Protein AF-A0A1X2HIM8-F1 (afdb_monomer)

Sequence (113 aa):
MASPITVYRQLLREVRRQNNGQFVPQLKSLYRDNRTITDAARLQQLNRNAENVLTYLRSARQHKELRDAYSAIVLEQKKKIELSANRVGLQLPKEYDPNSNATDRVMDAFHKS

Mean predicted aligned error: 12.0 Å

pLDDT: mean 84.77, std 13.35, range [41.34, 97.38]

Nearest PDB structures (foldseek):
  8pk8-assembly1_B  TM=8.479E-01  e=1.581E-01  Homo sapiens
  6uxe-assembly1_B  TM=8.181E-01  e=1.686E-01  Homo sapiens

Foldseek 3Di:
DDDLVVLLVLVCVLCVVVVVNVCNVVSVVVCVVCVPDPDPVVVVVVSVVSVVVSVVSVVVVVVVVVCVVCVVVVVVVVVVVQVVCVVVVHHDDDDDDPPPDPVVVVVVVPPDD

Organism: Syncephalastrum racemosum (NCBI:txid13706)

Solvent-accessible surface area (backbone atoms only — not comparable to full-atom values): 6797 Å² total; per-residue (Å²): 133,80,55,63,69,57,52,51,55,49,39,56,51,51,37,50,74,70,72,42,57,86,50,52,65,56,55,51,48,55,56,57,76,54,64,81,68,76,56,65,69,62,52,52,50,54,44,51,51,52,51,50,51,41,50,50,53,52,51,55,52,51,50,48,53,50,48,62,67,47,47,60,56,53,52,51,51,53,51,52,52,51,55,55,31,51,75,72,78,40,76,80,79,81,78,89,57,92,83,60,60,77,70,59,67,58,57,70,71,73,70,80,125

InterPro domains:
  IPR039196 ATP synthase assembly factor Fmc1, mitochondrial [PTHR28015] (6-98)

Structure (mmCIF, N/CA/C/O backbone):
data_AF-A0A1X2HIM8-F1
#
_entry.id   AF-A0A1X2HIM8-F1
#
loop_
_atom_site.group_PDB
_atom_site.id
_atom_site.type_symbol
_atom_site.label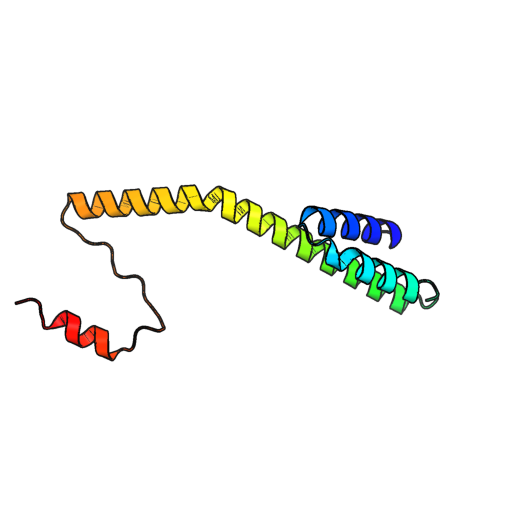_atom_id
_atom_site.label_alt_id
_atom_site.label_comp_id
_atom_site.label_asym_id
_atom_site.label_entity_id
_atom_site.label_seq_id
_atom_site.pdbx_PDB_ins_code
_atom_site.Cartn_x
_atom_site.Cartn_y
_atom_site.Cartn_z
_atom_site.occupancy
_atom_site.B_iso_or_equiv
_atom_site.auth_seq_id
_atom_site.auth_comp_id
_atom_site.auth_asym_id
_atom_site.auth_atom_id
_atom_site.pdbx_PDB_model_num
ATOM 1 N N . MET A 1 1 ? -1.664 15.247 10.251 1.00 64.69 1 MET A N 1
ATOM 2 C CA . MET A 1 1 ? -1.850 13.780 10.164 1.00 64.69 1 MET A CA 1
ATOM 3 C C . MET A 1 1 ? -3.166 13.492 9.475 1.00 64.69 1 MET A C 1
ATOM 5 O O . MET A 1 1 ? -4.118 14.233 9.707 1.00 64.69 1 MET A O 1
ATOM 9 N N . ALA A 1 2 ? -3.221 12.489 8.598 1.00 76.50 2 ALA A N 1
ATOM 10 C CA . ALA A 1 2 ? -4.457 12.175 7.891 1.00 76.50 2 ALA A CA 1
ATOM 11 C C . ALA A 1 2 ? -5.461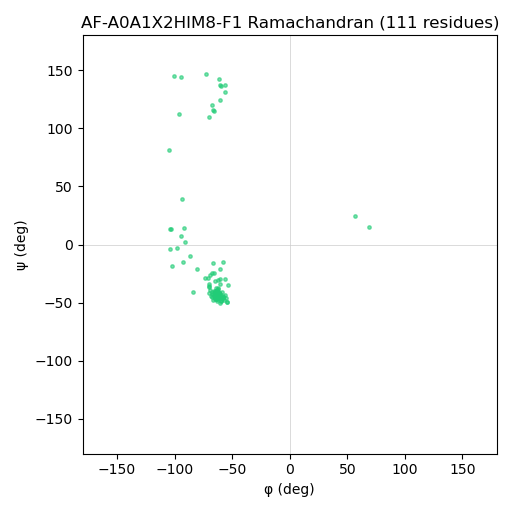 11.507 8.842 1.00 76.50 2 ALA A C 1
ATOM 13 O O . ALA A 1 2 ? -5.082 10.773 9.752 1.00 76.50 2 ALA A O 1
ATOM 14 N N . SER A 1 3 ? -6.757 11.756 8.632 1.00 90.75 3 SER A N 1
ATOM 15 C CA . SER A 1 3 ? -7.813 11.091 9.406 1.00 90.75 3 SER A CA 1
ATOM 16 C C . SER A 1 3 ? -7.730 9.562 9.231 1.00 90.75 3 SER A C 1
ATOM 18 O O . SER A 1 3 ? -7.625 9.114 8.081 1.00 90.75 3 SER A O 1
ATOM 20 N N . PRO A 1 4 ? -7.874 8.751 10.301 1.00 90.50 4 PRO A N 1
ATOM 21 C CA . PRO A 1 4 ? -7.826 7.288 10.214 1.00 90.50 4 PRO A CA 1
ATOM 22 C C . PRO A 1 4 ? -8.800 6.692 9.192 1.00 90.50 4 PRO A C 1
ATOM 24 O O . PRO A 1 4 ? -8.476 5.729 8.499 1.00 90.50 4 PRO A O 1
ATOM 27 N N . ILE A 1 5 ? -9.978 7.305 9.030 1.00 92.44 5 ILE A N 1
ATOM 28 C CA . ILE A 1 5 ? -10.988 6.877 8.050 1.00 92.44 5 ILE A CA 1
ATOM 29 C C . ILE A 1 5 ? -10.510 7.166 6.620 1.00 92.44 5 ILE A C 1
ATOM 31 O O . ILE A 1 5 ? -10.758 6.394 5.691 1.00 92.44 5 ILE A O 1
ATOM 35 N N . THR A 1 6 ? -9.816 8.284 6.417 1.00 95.38 6 THR A N 1
ATOM 36 C CA . THR A 1 6 ? -9.236 8.628 5.117 1.00 95.38 6 THR A CA 1
ATOM 37 C C . THR A 1 6 ? -8.117 7.658 4.752 1.00 95.38 6 THR A C 1
ATOM 39 O O . THR A 1 6 ? -8.141 7.133 3.638 1.00 95.38 6 THR A O 1
ATOM 42 N N . VAL A 1 7 ? -7.212 7.344 5.684 1.00 95.56 7 VAL A N 1
ATOM 43 C CA . VAL A 1 7 ? -6.134 6.358 5.473 1.00 95.56 7 VAL A CA 1
ATOM 44 C C . VAL A 1 7 ? -6.713 4.973 5.179 1.00 95.56 7 VAL A C 1
ATOM 46 O O . VAL A 1 7 ? -6.341 4.353 4.186 1.00 95.56 7 VAL A O 1
ATOM 49 N N . TYR A 1 8 ? -7.715 4.534 5.945 1.00 95.88 8 TYR A N 1
ATOM 50 C CA . TYR A 1 8 ? -8.437 3.281 5.708 1.00 95.88 8 TYR A CA 1
ATOM 51 C C . TYR A 1 8 ? -9.021 3.183 4.292 1.00 95.88 8 TYR A C 1
ATOM 53 O O . TYR A 1 8 ? -8.814 2.197 3.581 1.00 95.88 8 TYR A O 1
ATOM 61 N N . ARG A 1 9 ? -9.735 4.226 3.845 1.00 96.38 9 ARG A N 1
ATOM 62 C CA . ARG A 1 9 ? -10.312 4.269 2.491 1.00 96.38 9 ARG A CA 1
ATOM 63 C C . ARG A 1 9 ? -9.233 4.230 1.416 1.00 96.38 9 ARG A C 1
ATOM 65 O O . ARG A 1 9 ? -9.434 3.599 0.380 1.00 96.38 9 ARG A O 1
ATOM 72 N N . GLN A 1 10 ? -8.106 4.900 1.645 1.00 96.69 10 GLN A N 1
ATOM 73 C CA . GLN A 1 10 ? -6.979 4.886 0.718 1.00 96.69 10 GLN A CA 1
ATOM 74 C C . GLN A 1 10 ? -6.319 3.504 0.651 1.00 96.69 10 GLN A C 1
ATOM 76 O O . GLN A 1 10 ? -6.082 3.024 -0.454 1.00 96.69 10 GLN A O 1
ATOM 81 N N . LEU A 1 11 ? -6.119 2.832 1.788 1.00 96.31 11 LEU A N 1
ATOM 82 C CA . LEU A 1 11 ? -5.612 1.458 1.840 1.00 96.31 11 LEU A CA 1
ATOM 83 C C . LEU A 1 11 ? -6.527 0.490 1.088 1.00 96.31 11 LEU A C 1
ATOM 85 O O . LEU A 1 11 ? -6.057 -0.244 0.227 1.00 96.31 11 LEU A O 1
ATOM 89 N N . LEU A 1 12 ? -7.841 0.533 1.331 1.00 96.38 12 LEU A N 1
ATOM 90 C CA . LEU A 1 12 ? -8.792 -0.323 0.613 1.00 96.38 12 LEU A CA 1
ATOM 91 C C . LEU A 1 12 ? -8.749 -0.119 -0.904 1.00 96.38 12 LEU A C 1
ATOM 93 O O . LEU A 1 12 ? -8.847 -1.085 -1.661 1.00 96.38 12 LEU A O 1
ATOM 97 N N . ARG A 1 13 ? -8.632 1.135 -1.353 1.00 96.25 13 ARG A N 1
ATOM 98 C CA . ARG A 1 13 ? -8.515 1.459 -2.780 1.00 96.25 13 ARG A CA 1
ATOM 99 C C . ARG A 1 13 ? -7.215 0.914 -3.361 1.00 96.25 13 ARG A C 1
ATOM 101 O O . ARG A 1 13 ? -7.247 0.329 -4.437 1.00 96.25 13 ARG A O 1
ATOM 108 N N . GLU A 1 14 ? -6.103 1.079 -2.653 1.00 96.25 14 GLU A N 1
ATOM 109 C CA . GLU A 1 14 ? -4.789 0.656 -3.135 1.00 96.25 14 GLU A CA 1
ATOM 110 C C . GLU A 1 14 ? -4.652 -0.874 -3.163 1.00 96.25 14 GLU A C 1
ATOM 112 O O . GLU A 1 14 ? -4.212 -1.428 -4.165 1.00 96.25 14 GLU A O 1
ATOM 117 N N . VAL A 1 15 ? -5.141 -1.5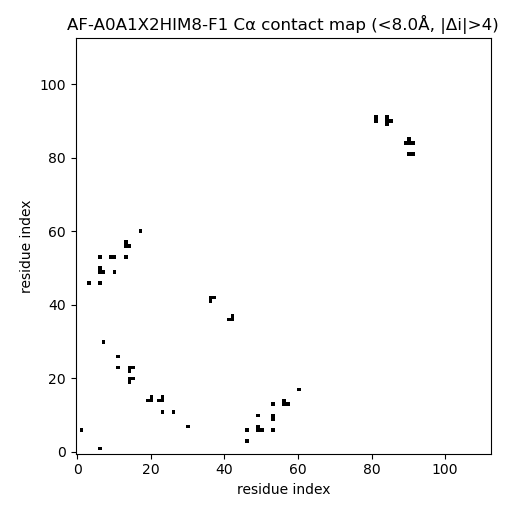72 -2.134 1.00 95.44 15 VAL A N 1
ATOM 118 C CA . VAL A 1 15 ? -5.197 -3.044 -2.093 1.00 95.44 15 VAL A CA 1
ATOM 119 C C . VAL A 1 15 ? -6.001 -3.597 -3.273 1.00 95.44 15 VAL A C 1
ATOM 121 O O . VAL A 1 15 ? -5.556 -4.519 -3.955 1.00 95.44 15 VAL A O 1
ATOM 124 N N . ARG A 1 16 ? -7.166 -3.007 -3.570 1.00 94.00 16 ARG A N 1
ATOM 125 C CA . ARG A 1 16 ? -7.974 -3.403 -4.735 1.00 94.00 16 ARG A CA 1
ATOM 126 C C . ARG A 1 16 ? -7.267 -3.113 -6.056 1.00 94.00 16 ARG A C 1
ATOM 128 O O . ARG A 1 16 ? -7.322 -3.940 -6.955 1.00 94.00 16 ARG A O 1
ATOM 135 N N . ARG A 1 17 ? -6.590 -1.968 -6.165 1.00 94.50 17 ARG A N 1
ATOM 136 C CA . ARG A 1 17 ? -5.845 -1.567 -7.368 1.00 94.50 17 ARG A CA 1
ATOM 137 C C . ARG A 1 17 ? -4.704 -2.531 -7.699 1.00 94.50 17 ARG A C 1
ATOM 139 O O . ARG A 1 17 ? -4.381 -2.703 -8.866 1.00 94.50 17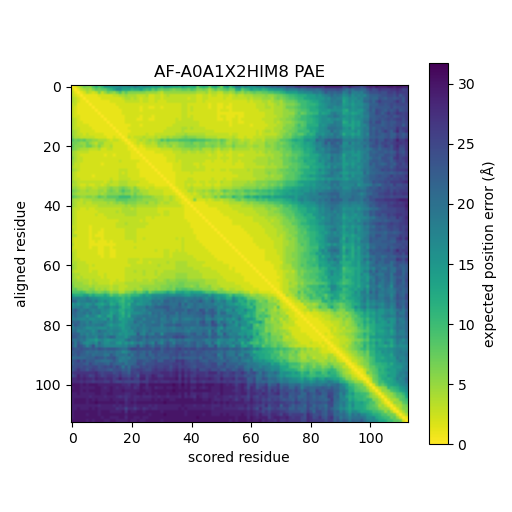 ARG A O 1
ATOM 146 N N . GLN A 1 18 ? -4.117 -3.168 -6.691 1.00 92.00 18 GLN A N 1
ATOM 147 C CA . GLN A 1 18 ? -3.036 -4.141 -6.860 1.00 92.00 18 GLN A CA 1
ATOM 148 C C . GLN A 1 18 ? -3.531 -5.592 -6.985 1.00 92.00 18 GLN A C 1
ATOM 150 O O . GLN A 1 18 ? -2.733 -6.512 -6.850 1.00 92.00 18 GLN A O 1
ATOM 155 N N . ASN A 1 19 ? -4.832 -5.814 -7.225 1.00 89.12 19 ASN A N 1
ATOM 156 C CA . ASN A 1 19 ? -5.469 -7.140 -7.286 1.00 89.12 19 ASN A CA 1
ATOM 157 C C . ASN A 1 19 ? -5.279 -7.993 -6.018 1.00 89.12 19 ASN A C 1
ATOM 159 O O . ASN A 1 19 ? -5.416 -9.211 -6.042 1.00 89.12 19 ASN A O 1
ATOM 163 N N . ASN A 1 20 ? -5.046 -7.345 -4.878 1.00 90.38 20 ASN A N 1
ATOM 164 C CA . ASN A 1 20 ? -4.803 -7.974 -3.582 1.00 90.38 20 ASN A CA 1
ATOM 165 C C . ASN A 1 20 ? -6.106 -8.113 -2.772 1.00 90.38 20 ASN A C 1
ATOM 167 O O . ASN A 1 20 ? -6.151 -7.894 -1.560 1.00 90.38 20 ASN A O 1
ATOM 171 N N . GLY A 1 21 ? -7.207 -8.453 -3.451 1.00 89.62 21 GLY A N 1
ATOM 172 C CA . GLY A 1 21 ? -8.560 -8.468 -2.884 1.00 89.62 21 GLY A CA 1
ATOM 173 C C . GLY A 1 21 ? -8.711 -9.352 -1.641 1.00 89.62 21 GLY A C 1
ATOM 174 O O . GLY A 1 21 ? -9.486 -9.003 -0.747 1.00 89.62 21 GLY A O 1
ATOM 175 N N . GLN A 1 22 ? -7.919 -10.425 -1.530 1.00 92.75 22 GLN A N 1
ATOM 176 C CA . GLN A 1 22 ? -7.918 -11.318 -0.368 1.00 92.75 22 GLN A CA 1
ATOM 177 C C . GLN A 1 22 ? -7.543 -10.629 0.953 1.00 92.75 22 GLN A C 1
ATOM 179 O O . GLN A 1 22 ? -7.922 -11.118 2.012 1.00 92.75 22 GLN A O 1
ATOM 184 N N . PHE A 1 23 ? -6.863 -9.476 0.911 1.00 92.31 23 PHE A N 1
ATOM 185 C CA . PHE A 1 23 ? -6.465 -8.739 2.116 1.00 92.31 23 PHE A CA 1
ATOM 186 C C . PHE A 1 23 ? -7.543 -7.778 2.638 1.00 92.31 23 PHE A C 1
ATOM 188 O O . PHE A 1 23 ? -7.443 -7.248 3.746 1.00 92.31 23 PHE A O 1
ATOM 195 N N . VAL A 1 24 ? -8.618 -7.556 1.873 1.00 94.44 24 VAL A N 1
ATOM 196 C CA . VAL A 1 24 ? -9.713 -6.656 2.269 1.00 94.44 24 VAL A CA 1
ATOM 197 C C . VAL A 1 24 ? 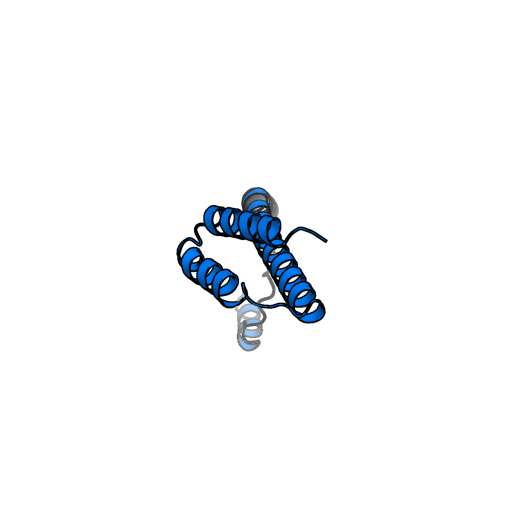-10.412 -7.099 3.567 1.00 94.44 24 VAL A C 1
ATOM 199 O O . VAL A 1 24 ? -10.640 -6.233 4.414 1.00 94.44 24 VAL A O 1
ATOM 202 N N . PRO A 1 25 ? -10.766 -8.385 3.776 1.00 96.12 25 PRO A N 1
ATOM 203 C CA . PRO A 1 25 ? -11.386 -8.835 5.024 1.00 96.12 25 PRO A CA 1
ATOM 204 C C . PRO A 1 25 ? -10.486 -8.617 6.244 1.00 96.12 25 PRO A C 1
ATOM 206 O O . PRO A 1 25 ? -10.967 -8.148 7.272 1.00 96.12 25 PRO A O 1
ATOM 209 N N . GLN A 1 26 ? -9.186 -8.882 6.103 1.00 94.19 26 GLN A N 1
ATOM 210 C CA . GLN A 1 26 ? -8.199 -8.720 7.174 1.00 94.19 26 GLN A CA 1
ATOM 211 C C . GLN A 1 26 ? -8.006 -7.243 7.530 1.00 94.19 26 GLN A C 1
ATOM 213 O O . GLN A 1 26 ? -7.966 -6.880 8.701 1.00 94.19 26 GLN A O 1
ATOM 218 N N . LEU A 1 27 ? -7.971 -6.354 6.533 1.00 94.56 27 LEU A N 1
ATOM 219 C CA . LEU A 1 27 ? -7.906 -4.918 6.796 1.00 94.56 27 LEU A CA 1
ATOM 220 C C . LEU A 1 27 ? -9.174 -4.421 7.511 1.00 94.56 27 LEU A C 1
ATOM 222 O O . LEU A 1 27 ? -9.097 -3.607 8.429 1.00 94.56 27 LEU A O 1
ATOM 226 N N . LYS A 1 28 ? -10.348 -4.928 7.115 1.00 95.69 28 LYS A N 1
ATOM 227 C CA . LYS A 1 28 ? -11.621 -4.604 7.774 1.00 95.69 28 LYS A CA 1
ATOM 228 C C . LYS A 1 28 ? -11.657 -5.077 9.225 1.00 95.69 28 LYS A C 1
ATOM 230 O O . LYS A 1 28 ? -12.105 -4.306 10.072 1.00 95.69 28 LYS A O 1
ATOM 235 N N . SER A 1 29 ? -11.216 -6.306 9.512 1.00 95.88 29 SER A N 1
ATOM 236 C CA . SER A 1 29 ? -11.168 -6.809 10.888 1.00 95.88 29 SER A CA 1
ATOM 237 C C . SER A 1 29 ? -10.219 -5.962 11.724 1.00 95.88 29 SER A C 1
ATOM 239 O O . SER A 1 29 ? -10.635 -5.446 12.749 1.00 95.88 29 SER A O 1
ATOM 241 N N . LEU A 1 30 ? -9.023 -5.661 11.215 1.00 93.75 30 LEU A N 1
ATOM 242 C CA . LEU A 1 30 ? -8.026 -4.876 11.940 1.00 93.75 30 LEU A CA 1
ATOM 243 C C . LEU A 1 30 ? -8.555 -3.485 12.334 1.00 93.75 30 LEU A C 1
ATOM 245 O O . LEU A 1 30 ? -8.422 -3.078 13.484 1.00 93.75 30 LEU A O 1
ATOM 249 N N . TYR A 1 31 ? -9.241 -2.772 11.437 1.00 94.19 31 TYR A N 1
ATOM 250 C CA . TYR A 1 31 ? -9.869 -1.488 11.786 1.00 94.19 31 TYR A CA 1
ATOM 251 C C . TYR A 1 31 ? -11.074 -1.628 12.726 1.00 94.19 31 TYR A C 1
ATOM 253 O O . TYR A 1 31 ? -11.303 -0.751 13.558 1.00 94.19 31 TYR A O 1
ATOM 261 N N . ARG A 1 32 ? -11.852 -2.709 12.605 1.00 94.75 32 ARG A N 1
ATOM 262 C CA . ARG A 1 32 ? -12.994 -2.972 13.490 1.00 94.75 32 ARG A CA 1
ATOM 263 C C . ARG A 1 32 ? -12.535 -3.287 14.912 1.00 94.75 32 ARG A C 1
ATOM 265 O O . ARG A 1 32 ? -13.091 -2.729 15.853 1.00 94.75 32 ARG A O 1
ATOM 272 N N . ASP A 1 33 ? -11.516 -4.122 15.052 1.00 94.69 33 ASP A N 1
ATOM 273 C CA . ASP A 1 33 ? -11.005 -4.602 16.336 1.00 94.69 33 ASP A CA 1
ATOM 274 C C . ASP A 1 33 ? -10.316 -3.471 17.120 1.00 94.69 33 ASP A C 1
ATOM 276 O O . ASP A 1 33 ? -10.322 -3.457 18.346 1.00 94.69 33 ASP A O 1
ATOM 280 N N . ASN A 1 34 ? -9.799 -2.459 16.416 1.00 92.81 34 ASN A N 1
ATOM 281 C CA . ASN A 1 34 ? -9.187 -1.269 17.011 1.00 92.81 34 ASN A CA 1
ATOM 282 C C . ASN A 1 34 ? -10.167 -0.079 17.167 1.00 92.81 34 ASN A C 1
ATOM 284 O O . ASN A 1 34 ? -9.742 1.013 17.542 1.00 92.81 34 ASN A O 1
ATOM 288 N N . ARG A 1 35 ? -11.475 -0.253 16.905 1.00 90.62 35 ARG A N 1
ATOM 289 C CA . ARG A 1 35 ? -12.476 0.840 16.943 1.00 90.62 35 ARG A CA 1
ATOM 290 C C . ARG A 1 35 ? -12.677 1.446 18.335 1.00 90.62 35 ARG A C 1
ATOM 292 O O . ARG A 1 35 ? -13.036 2.614 18.436 1.00 90.62 35 ARG A O 1
ATOM 299 N N . THR A 1 36 ? -12.513 0.652 19.387 1.00 92.44 36 THR A N 1
ATOM 300 C CA . THR A 1 36 ? -12.790 1.049 20.778 1.00 92.44 36 THR A CA 1
ATOM 301 C C . THR A 1 36 ? -11.573 1.633 21.492 1.00 92.44 36 THR A C 1
ATOM 303 O O . THR A 1 36 ? -11.662 1.961 22.672 1.00 92.44 36 THR A O 1
ATOM 306 N N . ILE A 1 37 ? -10.437 1.772 20.802 1.00 91.62 37 ILE A N 1
ATOM 307 C CA . ILE A 1 37 ? -9.229 2.356 21.385 1.00 91.62 37 ILE A CA 1
ATOM 308 C C . ILE A 1 37 ? -9.469 3.838 21.665 1.00 91.62 37 ILE A C 1
ATOM 310 O O . ILE A 1 37 ? -9.722 4.625 20.756 1.00 91.62 37 ILE A O 1
ATOM 314 N N . THR A 1 38 ? -9.346 4.204 22.936 1.00 91.50 38 THR A N 1
ATOM 315 C CA . THR A 1 38 ? -9.464 5.581 23.433 1.00 91.50 38 THR A CA 1
ATOM 316 C C . THR A 1 38 ? -8.111 6.222 23.727 1.00 91.50 38 THR A C 1
ATOM 318 O O . THR A 1 38 ? -8.016 7.446 23.773 1.00 91.50 38 THR A O 1
ATOM 321 N N . ASP A 1 39 ? -7.055 5.419 23.887 1.00 94.81 39 ASP A N 1
ATOM 322 C CA . ASP A 1 39 ? -5.696 5.917 24.094 1.00 94.81 39 ASP A CA 1
ATOM 323 C C . ASP A 1 39 ? -5.175 6.643 22.843 1.00 94.81 39 ASP A C 1
ATOM 325 O O . ASP A 1 39 ? -4.972 6.050 21.776 1.00 94.81 39 ASP A O 1
ATOM 329 N N . ALA A 1 40 ? -4.932 7.945 22.999 1.00 90.81 40 ALA A N 1
ATOM 330 C CA . ALA A 1 40 ? -4.470 8.826 21.940 1.00 90.81 40 ALA A CA 1
ATOM 331 C C . ALA A 1 40 ? -3.078 8.445 21.412 1.00 90.81 40 ALA A C 1
ATOM 333 O O . ALA A 1 40 ? -2.846 8.536 20.203 1.00 90.81 40 ALA A O 1
ATOM 334 N N . ALA A 1 41 ? -2.162 7.995 22.278 1.00 94.19 41 ALA A N 1
ATOM 335 C CA . ALA A 1 41 ? -0.809 7.626 21.865 1.00 94.19 41 ALA A CA 1
ATOM 336 C C . ALA A 1 41 ? -0.841 6.383 20.966 1.00 94.19 41 ALA A C 1
ATOM 338 O O . ALA A 1 41 ? -0.297 6.385 19.855 1.00 94.19 41 ALA A O 1
ATOM 339 N N . ARG A 1 42 ? -1.575 5.353 21.398 1.00 93.12 42 ARG A N 1
ATOM 340 C CA . ARG A 1 42 ? -1.792 4.132 20.617 1.00 93.12 42 ARG A CA 1
ATOM 341 C C . ARG A 1 42 ? -2.523 4.398 19.304 1.00 93.12 42 ARG A C 1
ATOM 343 O O . ARG A 1 42 ? -2.132 3.855 18.271 1.00 93.12 42 ARG A O 1
ATOM 350 N N . LEU A 1 43 ? -3.545 5.255 19.304 1.00 91.44 43 LEU A N 1
ATOM 351 C CA . LEU A 1 43 ? -4.277 5.610 18.085 1.00 91.44 43 LEU A CA 1
ATOM 352 C C . LEU A 1 43 ? -3.375 6.325 17.070 1.00 91.44 43 LEU A C 1
ATOM 354 O O . LEU A 1 43 ? -3.407 6.003 15.880 1.00 91.44 43 LEU A O 1
ATOM 358 N N . GLN A 1 44 ? -2.521 7.246 17.527 1.00 92.94 44 GLN A N 1
ATOM 359 C CA . GLN A 1 44 ? -1.535 7.892 16.660 1.00 92.94 44 GLN A CA 1
ATOM 360 C C . GLN A 1 44 ? -0.526 6.898 16.086 1.00 92.94 44 GLN A C 1
ATOM 362 O O . GLN A 1 44 ? -0.177 7.001 14.911 1.00 92.94 44 GLN A O 1
ATOM 367 N N . GLN A 1 45 ? -0.045 5.951 16.892 1.00 94.69 45 GLN A N 1
ATOM 368 C CA . GLN A 1 45 ? 0.894 4.932 16.430 1.00 94.69 45 GLN A CA 1
ATOM 369 C C . GLN A 1 45 ? 0.261 4.035 15.358 1.00 94.69 45 GLN A C 1
ATOM 371 O O . GLN A 1 45 ? 0.855 3.824 14.302 1.00 94.69 45 GLN A O 1
ATOM 376 N N . LEU A 1 46 ? -0.968 3.564 15.583 1.00 93.94 46 LEU A N 1
ATOM 377 C CA . LEU A 1 46 ? -1.705 2.760 14.606 1.00 93.94 46 LEU A CA 1
ATOM 378 C C . LEU A 1 46 ? -1.949 3.524 13.304 1.00 93.94 46 LEU A C 1
ATOM 380 O O . LEU A 1 46 ? -1.775 2.966 12.221 1.00 93.94 46 LEU A O 1
ATOM 384 N N . ASN A 1 47 ? -2.304 4.807 13.396 1.00 94.19 47 ASN A N 1
ATOM 385 C CA . ASN A 1 47 ? -2.514 5.631 12.213 1.00 94.19 47 ASN A CA 1
ATOM 386 C C . ASN A 1 47 ? -1.213 5.840 11.421 1.00 94.19 47 ASN A C 1
ATOM 388 O O . ASN A 1 47 ? -1.221 5.697 10.201 1.00 94.19 47 ASN A O 1
ATOM 392 N N . ARG A 1 48 ? -0.084 6.084 12.102 1.00 95.69 48 ARG A N 1
ATOM 393 C CA . ARG A 1 48 ? 1.242 6.160 11.461 1.00 95.69 48 ARG A CA 1
ATOM 394 C C . ARG A 1 48 ? 1.619 4.848 10.775 1.00 95.69 48 ARG A C 1
ATOM 396 O O . ARG A 1 48 ? 2.084 4.859 9.640 1.00 95.69 48 ARG A O 1
ATOM 403 N N . ASN A 1 49 ? 1.365 3.710 11.418 1.00 95.62 49 ASN A N 1
ATOM 404 C CA . ASN A 1 49 ? 1.613 2.403 10.811 1.00 95.62 49 ASN A CA 1
ATOM 405 C C . ASN A 1 49 ? 0.768 2.205 9.543 1.00 95.62 49 ASN A C 1
ATOM 407 O O . ASN A 1 49 ? 1.283 1.745 8.525 1.00 95.62 49 ASN A O 1
ATOM 411 N N . ALA A 1 50 ? -0.506 2.602 9.570 1.00 95.56 50 ALA A N 1
ATOM 412 C CA . ALA A 1 50 ? -1.378 2.546 8.402 1.00 95.56 50 ALA A CA 1
ATOM 413 C C . ALA A 1 50 ? -0.895 3.464 7.258 1.00 95.56 50 ALA A C 1
ATOM 415 O O . ALA A 1 50 ? -0.919 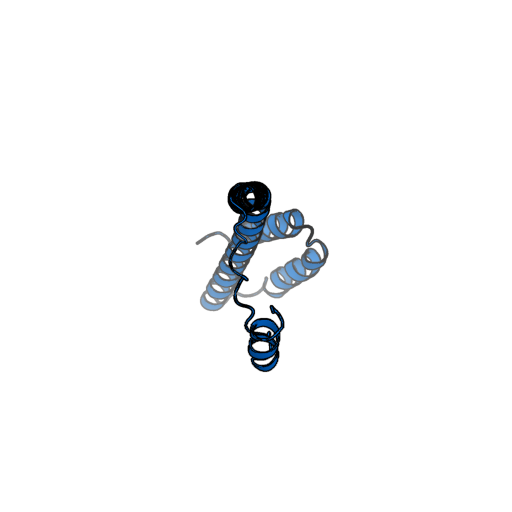3.060 6.094 1.00 95.56 50 ALA A O 1
ATOM 416 N N . GLU A 1 51 ? -0.410 4.670 7.574 1.00 96.62 51 GLU A N 1
ATOM 417 C CA . GLU A 1 51 ? 0.206 5.594 6.608 1.00 96.62 51 GLU A CA 1
ATOM 418 C C . GLU A 1 51 ? 1.491 5.008 5.988 1.00 96.62 51 GLU A C 1
ATOM 420 O O . GLU A 1 51 ? 1.692 5.100 4.771 1.00 96.62 51 GLU A O 1
ATOM 425 N N . ASN A 1 52 ? 2.324 4.335 6.786 1.00 97.19 52 ASN A N 1
ATOM 426 C CA . ASN A 1 52 ? 3.540 3.668 6.312 1.00 97.19 52 ASN A CA 1
ATOM 427 C C . ASN A 1 52 ? 3.219 2.513 5.356 1.00 97.19 52 ASN A C 1
ATOM 429 O O . ASN A 1 52 ? 3.803 2.423 4.277 1.00 97.19 52 ASN A O 1
ATOM 433 N N . VAL A 1 53 ? 2.248 1.665 5.708 1.00 95.75 53 VAL A N 1
ATOM 434 C CA . VAL A 1 53 ? 1.793 0.570 4.835 1.00 95.75 53 VAL A CA 1
ATOM 435 C C . VAL A 1 53 ? 1.230 1.120 3.527 1.00 95.75 53 VAL A C 1
ATOM 437 O O . VAL A 1 53 ? 1.541 0.610 2.453 1.00 95.75 53 VAL A O 1
ATOM 440 N N . LEU A 1 54 ? 0.435 2.191 3.588 1.00 96.56 54 LEU A N 1
ATOM 441 C CA . LEU A 1 54 ? -0.099 2.832 2.389 1.00 96.56 54 LEU A CA 1
ATOM 442 C C . LEU A 1 54 ? 1.015 3.366 1.484 1.00 96.56 54 LEU A C 1
ATOM 444 O O . LEU A 1 54 ? 0.942 3.212 0.263 1.00 96.56 54 LEU A O 1
ATOM 448 N N . THR A 1 55 ? 2.031 3.990 2.078 1.00 97.38 55 THR A N 1
ATOM 449 C CA . THR A 1 55 ? 3.210 4.482 1.358 1.00 97.38 55 THR A CA 1
ATOM 450 C C . THR A 1 55 ? 3.931 3.333 0.671 1.00 97.38 55 THR A C 1
ATOM 452 O O . THR A 1 55 ? 4.122 3.382 -0.541 1.00 97.38 55 THR A O 1
ATOM 455 N N . TYR A 1 56 ? 4.222 2.258 1.406 1.00 96.69 56 TYR A N 1
ATOM 456 C CA . TYR A 1 56 ? 4.854 1.062 0.858 1.00 96.69 56 TYR A CA 1
ATOM 457 C C . TYR A 1 56 ? 4.079 0.490 -0.336 1.00 96.69 56 TYR A C 1
ATOM 459 O O . TYR A 1 56 ? 4.660 0.273 -1.398 1.00 96.69 56 TYR A O 1
ATOM 467 N N . LEU A 1 57 ? 2.760 0.307 -0.201 1.00 95.81 57 LEU A N 1
ATOM 468 C CA . LEU A 1 57 ? 1.924 -0.218 -1.281 1.00 95.81 57 LEU A CA 1
ATOM 469 C C . LEU A 1 57 ? 2.001 0.669 -2.528 1.00 95.81 57 LEU A C 1
ATOM 471 O O . LEU A 1 57 ? 2.200 0.163 -3.632 1.00 95.81 57 LEU A O 1
ATOM 475 N N . ARG A 1 58 ? 1.887 1.992 -2.370 1.00 96.62 58 ARG A N 1
ATOM 476 C CA . ARG A 1 58 ? 1.988 2.929 -3.499 1.00 96.62 58 ARG A CA 1
ATOM 477 C C . ARG A 1 58 ? 3.348 2.850 -4.182 1.00 96.62 58 ARG A C 1
ATOM 479 O O . ARG A 1 58 ? 3.389 2.776 -5.409 1.00 96.62 58 ARG A O 1
ATOM 486 N N . SER A 1 59 ? 4.428 2.831 -3.403 1.00 96.56 59 SER A N 1
ATOM 487 C CA . SER A 1 59 ? 5.792 2.725 -3.919 1.00 96.56 59 SER A CA 1
ATOM 488 C C . SER A 1 59 ? 6.017 1.406 -4.655 1.00 96.56 59 SER A C 1
ATOM 490 O O . SER A 1 59 ? 6.598 1.414 -5.734 1.00 96.56 59 SER A O 1
ATOM 492 N N . ALA A 1 60 ? 5.502 0.285 -4.142 1.00 94.69 60 ALA A N 1
ATOM 493 C CA . ALA A 1 60 ? 5.604 -1.014 -4.804 1.00 94.69 60 ALA A CA 1
ATOM 494 C C . ALA A 1 60 ? 4.897 -1.024 -6.170 1.00 94.69 60 ALA A C 1
ATOM 496 O O . ALA A 1 60 ? 5.461 -1.494 -7.161 1.00 94.69 60 ALA A O 1
ATOM 497 N N . ARG A 1 61 ? 3.688 -0.447 -6.254 1.00 94.75 61 ARG A N 1
ATOM 498 C CA . ARG A 1 61 ? 2.968 -0.297 -7.529 1.00 94.75 61 ARG A CA 1
ATOM 499 C C . ARG A 1 61 ? 3.733 0.596 -8.505 1.00 94.75 61 ARG A C 1
ATOM 501 O O . ARG A 1 61 ? 3.921 0.201 -9.648 1.00 94.75 61 ARG A O 1
ATOM 508 N N . GLN A 1 62 ? 4.188 1.766 -8.060 1.00 95.06 62 GLN A N 1
ATOM 509 C CA . GLN A 1 62 ? 4.952 2.692 -8.904 1.00 95.06 62 GLN A CA 1
ATOM 510 C C . GLN A 1 62 ? 6.257 2.065 -9.398 1.00 95.06 62 GLN A C 1
ATOM 512 O O . GLN A 1 62 ? 6.599 2.195 -10.567 1.00 95.06 62 GLN A O 1
ATOM 517 N N . HIS A 1 63 ? 6.966 1.340 -8.534 1.00 94.00 63 HIS A N 1
ATOM 518 C CA . HIS A 1 63 ? 8.175 0.621 -8.913 1.00 94.00 63 HIS A CA 1
ATOM 519 C C . HIS A 1 63 ? 7.888 -0.424 -9.997 1.00 94.00 63 HIS A C 1
ATOM 521 O O . HIS A 1 63 ? 8.633 -0.517 -10.969 1.00 94.00 63 HIS A O 1
ATOM 527 N N . LYS A 1 64 ? 6.786 -1.175 -9.870 1.00 92.31 64 LYS A N 1
ATOM 528 C CA . LYS A 1 64 ? 6.340 -2.102 -10.916 1.00 92.31 64 LYS A CA 1
ATOM 529 C C . LYS A 1 64 ? 6.060 -1.368 -12.233 1.00 92.31 64 LYS A C 1
ATOM 531 O O . LYS A 1 64 ? 6.581 -1.781 -13.259 1.00 92.31 64 LYS A O 1
ATOM 536 N N . GLU A 1 65 ? 5.302 -0.274 -12.194 1.00 91.75 65 GLU A N 1
ATOM 537 C CA . GLU A 1 65 ? 4.968 0.534 -13.379 1.00 91.75 65 GLU A CA 1
ATOM 538 C C . GLU A 1 65 ? 6.221 1.062 -14.089 1.00 91.75 65 GLU A C 1
ATOM 540 O O . GLU A 1 65 ? 6.338 0.942 -15.306 1.00 91.75 65 GLU A O 1
ATOM 545 N N . LEU A 1 66 ? 7.188 1.587 -13.331 1.00 90.81 66 LEU A N 1
ATOM 546 C CA . LEU A 1 66 ? 8.470 2.038 -13.871 1.00 90.81 66 LEU A CA 1
ATOM 547 C C . LEU A 1 66 ? 9.248 0.874 -14.484 1.00 90.81 66 LEU A C 1
ATOM 549 O O . LEU A 1 66 ? 9.741 0.978 -15.605 1.00 90.81 66 LEU A O 1
ATOM 553 N N . ARG A 1 67 ? 9.339 -0.256 -13.780 1.00 89.56 67 ARG A N 1
ATOM 554 C CA . ARG A 1 67 ? 10.035 -1.436 -14.295 1.00 89.56 67 ARG A CA 1
ATOM 555 C C . ARG A 1 67 ? 9.426 -1.902 -15.613 1.00 89.56 67 ARG A C 1
ATOM 557 O O . ARG A 1 67 ? 10.165 -2.159 -16.557 1.00 89.56 67 ARG A O 1
ATOM 564 N N . ASP A 1 68 ? 8.102 -1.975 -15.686 1.00 87.50 68 ASP A N 1
ATOM 565 C CA . ASP A 1 68 ? 7.389 -2.410 -16.883 1.00 87.50 68 ASP A CA 1
ATOM 566 C C . ASP A 1 68 ? 7.626 -1.418 -18.039 1.00 87.50 68 ASP A C 1
ATOM 568 O O . ASP A 1 68 ? 8.000 -1.846 -19.131 1.00 87.50 68 ASP A O 1
ATOM 572 N N . ALA A 1 69 ? 7.548 -0.105 -17.785 1.00 84.25 69 ALA A N 1
ATOM 573 C CA . ALA A 1 69 ? 7.779 0.938 -18.790 1.00 84.25 69 ALA A CA 1
ATOM 574 C C . ALA A 1 69 ? 9.215 0.958 -19.347 1.00 84.25 69 ALA A C 1
ATOM 576 O O . ALA A 1 69 ? 9.414 1.113 -20.552 1.00 84.25 69 ALA A O 1
ATOM 577 N N . TYR A 1 70 ? 10.225 0.794 -18.490 1.00 82.75 70 TYR A N 1
ATOM 578 C CA . TYR A 1 70 ? 11.630 0.899 -18.897 1.00 82.75 70 TYR A CA 1
ATOM 579 C C . TYR A 1 70 ? 12.261 -0.441 -19.298 1.00 82.75 70 TYR A C 1
ATOM 581 O O . TYR A 1 70 ? 13.302 -0.442 -19.956 1.00 82.75 70 TYR A O 1
ATOM 589 N N . SER A 1 71 ? 11.642 -1.581 -18.969 1.00 78.44 71 SER A N 1
ATOM 590 C CA . SER A 1 71 ? 12.180 -2.910 -19.302 1.00 78.44 71 SER A CA 1
ATOM 591 C C . SER A 1 71 ? 12.428 -3.096 -20.802 1.00 78.44 71 SER A C 1
ATOM 593 O O . SER A 1 71 ? 13.497 -3.568 -21.189 1.00 78.44 71 SER A O 1
ATOM 595 N N . ALA A 1 72 ? 11.489 -2.665 -21.649 1.00 70.38 72 ALA A N 1
ATOM 596 C CA . ALA A 1 72 ? 11.601 -2.773 -23.101 1.00 70.38 72 ALA A CA 1
ATOM 597 C C . ALA A 1 72 ? 12.736 -1.904 -23.669 1.00 70.38 72 ALA A C 1
ATOM 599 O O . ALA A 1 72 ? 13.487 -2.364 -24.526 1.00 70.38 72 ALA A O 1
ATOM 600 N N . ILE A 1 73 ? 12.911 -0.686 -23.145 1.00 75.31 73 ILE A N 1
ATOM 601 C CA . ILE A 1 73 ? 13.980 0.236 -23.563 1.00 75.31 73 ILE A CA 1
ATOM 602 C C . ILE A 1 73 ? 15.352 -0.348 -23.213 1.00 75.31 73 ILE A C 1
ATOM 604 O O . ILE A 1 73 ? 16.262 -0.347 -24.041 1.00 75.31 73 ILE A O 1
ATOM 608 N N . VAL A 1 74 ? 15.501 -0.890 -22.002 1.00 73.62 74 VAL A N 1
ATOM 609 C CA . VAL A 1 74 ? 16.754 -1.518 -21.557 1.00 73.62 74 VAL A CA 1
ATOM 610 C C . VAL A 1 74 ? 17.070 -2.768 -22.386 1.00 73.62 74 VAL A C 1
ATOM 612 O O . VAL A 1 74 ? 18.215 -2.957 -22.798 1.00 73.62 74 VAL A O 1
ATOM 615 N N . LEU A 1 75 ? 16.066 -3.600 -22.683 1.00 71.00 75 LEU A N 1
ATOM 616 C CA . LEU A 1 75 ? 16.212 -4.766 -23.564 1.00 71.00 75 LEU A CA 1
ATOM 617 C C . LEU A 1 75 ? 16.639 -4.365 -24.984 1.00 71.00 75 LEU A C 1
ATOM 619 O O . LEU A 1 75 ? 17.547 -4.974 -25.550 1.00 71.00 75 LEU A O 1
ATOM 623 N N . GLU A 1 76 ? 16.028 -3.323 -25.551 1.00 74.88 76 GLU A N 1
ATOM 624 C CA . GLU A 1 76 ? 16.378 -2.817 -26.881 1.00 74.88 76 GLU A CA 1
ATOM 625 C C . GLU A 1 76 ? 17.815 -2.274 -26.924 1.00 74.88 76 GLU A C 1
ATOM 627 O O . GLU A 1 76 ? 18.561 -2.558 -27.863 1.00 74.88 76 GLU A O 1
ATOM 632 N N . GLN A 1 77 ? 18.234 -1.535 -25.893 1.00 76.75 77 GLN A N 1
ATOM 633 C CA . GLN A 1 77 ? 19.605 -1.036 -25.774 1.00 76.75 77 GLN A CA 1
ATOM 634 C C . GLN A 1 77 ? 20.617 -2.179 -25.664 1.00 76.75 77 GLN A C 1
ATOM 636 O O . GLN A 1 77 ? 21.596 -2.182 -26.410 1.00 76.75 77 GLN A O 1
ATOM 641 N N . LYS A 1 78 ? 20.361 -3.185 -24.812 1.00 80.25 78 LYS A N 1
ATOM 642 C CA . LYS A 1 78 ? 21.216 -4.381 -24.716 1.00 80.25 78 LYS A CA 1
ATOM 643 C C . LYS A 1 78 ? 21.368 -5.067 -26.079 1.00 80.25 78 LYS A C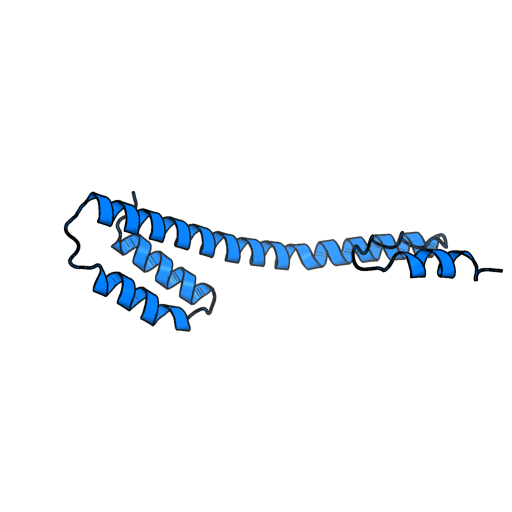 1
ATOM 645 O O . LYS A 1 78 ? 22.491 -5.335 -26.502 1.00 80.25 78 LYS A O 1
ATOM 650 N N . LYS A 1 79 ? 20.266 -5.246 -26.816 1.00 77.56 79 LYS A N 1
ATOM 651 C CA . LYS A 1 79 ? 20.275 -5.851 -28.158 1.00 77.56 79 LYS A CA 1
ATOM 652 C C . LYS A 1 79 ? 21.061 -5.023 -29.182 1.00 77.56 79 LYS A C 1
ATOM 654 O O . LYS A 1 79 ? 21.773 -5.586 -30.010 1.00 77.56 79 LYS A O 1
ATOM 659 N N . LYS A 1 80 ? 20.964 -3.688 -29.144 1.00 78.44 80 LYS A N 1
ATOM 660 C CA . LYS A 1 80 ? 21.759 -2.803 -30.019 1.00 78.44 80 LYS A CA 1
ATOM 661 C C . LYS A 1 80 ? 23.256 -2.949 -29.762 1.00 78.44 80 LYS A C 1
ATOM 663 O O . LYS A 1 80 ? 24.021 -3.031 -30.721 1.00 78.44 80 LYS A O 1
ATOM 668 N N . ILE A 1 81 ? 23.659 -3.009 -28.493 1.00 81.44 81 ILE A N 1
ATOM 669 C CA . ILE A 1 81 ? 25.067 -3.181 -28.121 1.00 81.44 81 ILE A CA 1
ATOM 670 C C . ILE A 1 81 ? 25.570 -4.544 -28.612 1.00 81.44 81 ILE A C 1
ATOM 672 O O . ILE A 1 81 ? 26.603 -4.601 -29.276 1.00 81.44 81 ILE A O 1
ATOM 676 N N . GLU A 1 82 ? 24.810 -5.615 -28.388 1.00 84.12 82 GLU A N 1
ATOM 677 C CA . GLU A 1 82 ? 25.145 -6.962 -28.867 1.00 84.12 82 GLU A CA 1
ATOM 678 C C . GLU A 1 82 ? 25.318 -7.016 -30.394 1.00 84.12 82 GLU A C 1
ATOM 680 O O . GLU A 1 82 ? 26.331 -7.504 -30.895 1.00 84.12 82 GLU A O 1
ATOM 685 N N . LEU A 1 83 ? 24.381 -6.434 -31.152 1.00 79.19 83 LEU A N 1
ATOM 686 C CA . LEU A 1 83 ? 24.477 -6.357 -32.614 1.00 79.19 83 LEU A CA 1
ATOM 687 C C . LEU A 1 83 ? 25.695 -5.546 -33.079 1.00 79.19 83 LEU A C 1
ATOM 689 O O . LEU A 1 83 ? 26.314 -5.894 -34.084 1.00 79.19 83 LEU A O 1
ATOM 693 N N . SER A 1 84 ? 26.043 -4.467 -32.370 1.00 82.62 84 SER A N 1
ATOM 694 C CA . SER A 1 84 ? 27.224 -3.661 -32.694 1.00 82.62 84 SER A CA 1
ATOM 695 C C . SER A 1 84 ? 28.537 -4.394 -32.411 1.00 82.62 84 SER A C 1
ATOM 697 O O . SER A 1 84 ? 29.442 -4.325 -33.236 1.00 82.62 84 SER A O 1
ATOM 699 N N . ALA A 1 85 ? 28.617 -5.156 -31.316 1.00 85.25 85 ALA A N 1
ATOM 700 C CA . ALA A 1 85 ? 29.777 -5.984 -30.994 1.00 85.25 85 ALA A CA 1
ATOM 701 C C . ALA A 1 85 ? 29.957 -7.103 -32.035 1.00 85.25 85 ALA A C 1
ATOM 703 O O . ALA A 1 85 ? 31.031 -7.239 -32.622 1.00 85.25 85 ALA A O 1
ATOM 704 N N . ASN A 1 86 ? 28.872 -7.810 -32.373 1.00 84.38 86 ASN A N 1
ATOM 705 C CA . ASN A 1 86 ? 28.895 -8.882 -33.372 1.00 84.38 86 ASN A CA 1
ATOM 706 C C . ASN A 1 86 ? 29.321 -8.385 -34.763 1.00 84.38 86 ASN A C 1
ATOM 708 O O . ASN A 1 86 ? 30.013 -9.098 -35.487 1.00 84.38 86 ASN A O 1
ATOM 712 N N . ARG A 1 87 ? 28.963 -7.146 -35.134 1.00 83.81 87 ARG A N 1
ATOM 713 C CA . ARG A 1 87 ? 29.380 -6.524 -36.405 1.00 83.81 87 ARG A CA 1
ATOM 714 C C . ARG A 1 87 ? 30.891 -6.380 -36.557 1.00 83.81 87 ARG A C 1
ATOM 716 O O . ARG A 1 87 ? 31.375 -6.400 -37.682 1.00 83.81 87 ARG A O 1
ATOM 723 N N . VAL A 1 88 ? 31.616 -6.230 -35.453 1.00 87.44 88 VAL A N 1
ATOM 724 C CA . VAL A 1 88 ? 33.081 -6.110 -35.441 1.00 87.44 88 VAL A CA 1
ATOM 725 C C . VAL A 1 88 ? 33.765 -7.402 -34.980 1.00 87.44 88 VAL A C 1
ATOM 727 O O . VAL A 1 88 ? 34.950 -7.392 -34.668 1.00 87.44 88 VAL A O 1
ATOM 730 N N . GLY A 1 89 ? 33.027 -8.518 -34.920 1.00 84.69 89 GLY A N 1
ATOM 731 C CA . GLY A 1 89 ? 33.548 -9.808 -34.461 1.00 84.69 89 GLY A CA 1
ATOM 732 C C . GLY A 1 89 ? 33.881 -9.856 -32.965 1.00 84.69 89 GLY A C 1
ATOM 733 O O . GLY A 1 89 ? 34.582 -10.767 -32.529 1.00 84.69 89 GLY A O 1
ATOM 734 N N . LEU A 1 90 ? 33.397 -8.892 -32.175 1.00 83.88 90 LEU A N 1
ATOM 735 C CA . LEU A 1 90 ? 33.583 -8.849 -30.727 1.00 83.88 90 LEU A CA 1
ATOM 736 C C . LEU A 1 90 ? 32.388 -9.485 -30.015 1.00 83.88 90 LEU A C 1
ATOM 738 O O . LEU A 1 90 ? 31.241 -9.333 -30.428 1.00 83.88 90 LEU A O 1
ATOM 742 N N . GLN A 1 91 ? 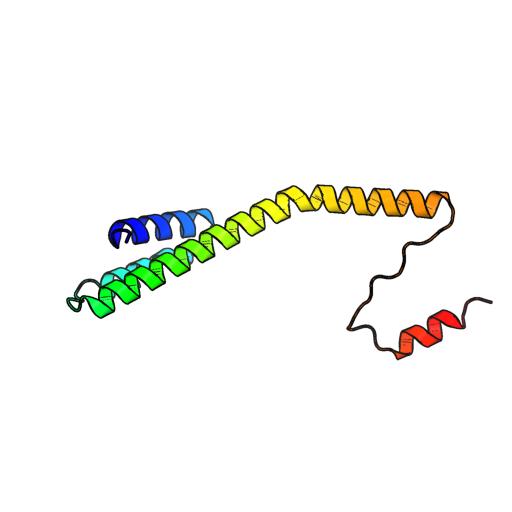32.657 -10.165 -28.904 1.00 81.56 91 GLN A N 1
ATOM 743 C CA . GLN A 1 91 ? 31.625 -10.675 -28.002 1.00 81.56 91 GLN A CA 1
ATOM 744 C C . GLN A 1 91 ? 31.495 -9.747 -26.792 1.00 81.56 91 GLN A C 1
ATOM 746 O O . GLN A 1 91 ? 32.485 -9.184 -26.320 1.00 81.56 91 GLN A O 1
ATOM 751 N N . LEU A 1 92 ? 30.270 -9.591 -26.283 1.00 81.38 92 LEU A N 1
ATOM 752 C CA . LEU A 1 92 ? 30.031 -8.881 -25.029 1.00 81.38 92 LEU A CA 1
ATOM 753 C C . LEU A 1 92 ? 30.747 -9.596 -23.864 1.00 81.38 92 LEU A C 1
ATOM 755 O O . LEU A 1 92 ? 30.763 -10.830 -23.834 1.00 81.38 92 LEU A O 1
ATOM 759 N N . PRO A 1 93 ? 31.315 -8.858 -22.891 1.00 79.88 93 PRO A N 1
ATOM 760 C CA . PRO A 1 93 ? 31.883 -9.461 -21.690 1.00 79.88 93 PRO A CA 1
ATOM 761 C C . PRO A 1 93 ? 30.840 -10.317 -20.962 1.00 79.88 93 PRO A C 1
ATOM 763 O O . PRO A 1 93 ? 29.691 -9.897 -20.814 1.00 79.88 93 PRO A O 1
ATOM 766 N N . LYS A 1 94 ? 31.241 -11.504 -20.485 1.00 78.69 94 LYS A N 1
ATOM 767 C CA . LYS A 1 94 ? 30.377 -12.347 -19.645 1.00 78.69 94 LYS A CA 1
ATOM 768 C C . LYS A 1 94 ? 30.022 -11.562 -18.371 1.00 78.69 94 LYS A C 1
ATOM 770 O O . LYS A 1 94 ? 30.922 -11.097 -17.671 1.00 78.69 94 LYS A O 1
ATOM 775 N N . GLU A 1 95 ? 28.727 -11.392 -18.088 1.00 75.75 95 GLU A N 1
ATOM 776 C CA . GLU A 1 95 ? 28.275 -10.778 -16.832 1.00 75.75 95 GLU A CA 1
ATOM 777 C C . GLU A 1 95 ? 28.772 -11.638 -15.651 1.00 75.75 95 GLU A C 1
ATOM 779 O O . GLU A 1 95 ? 28.769 -12.869 -15.716 1.00 75.75 95 GLU A O 1
ATOM 784 N N . TYR A 1 96 ? 29.264 -10.996 -14.589 1.00 74.75 96 TYR A N 1
ATOM 785 C CA . TYR A 1 96 ? 29.786 -11.698 -13.416 1.00 74.75 96 TYR A CA 1
ATOM 786 C C . TYR A 1 96 ? 28.655 -12.444 -12.699 1.00 74.75 96 TYR A C 1
ATOM 788 O O . TYR A 1 96 ? 27.755 -11.817 -12.142 1.00 74.75 96 TYR A O 1
ATOM 796 N N . ASP A 1 97 ? 28.729 -13.774 -12.678 1.00 73.88 97 ASP A N 1
ATOM 797 C CA . ASP A 1 97 ? 27.824 -14.618 -11.901 1.00 73.88 97 ASP A CA 1
ATOM 798 C C . ASP A 1 97 ? 28.476 -14.987 -10.552 1.00 73.88 97 ASP A C 1
ATOM 800 O O . ASP A 1 97 ? 29.467 -15.733 -10.543 1.00 73.88 97 ASP A O 1
ATOM 804 N N . PRO A 1 98 ? 27.953 -14.494 -9.411 1.00 70.69 98 PRO A N 1
ATOM 805 C CA . PRO A 1 98 ? 28.475 -14.815 -8.083 1.00 70.69 98 PRO A CA 1
ATOM 806 C C . PRO A 1 98 ? 28.288 -16.288 -7.688 1.00 70.69 98 PRO A C 1
ATOM 808 O O . PRO A 1 98 ? 28.961 -16.736 -6.765 1.00 70.69 98 PRO A O 1
ATOM 811 N N . ASN A 1 99 ? 27.420 -17.037 -8.377 1.00 73.56 99 ASN A N 1
ATOM 812 C CA . ASN A 1 99 ? 27.199 -18.468 -8.152 1.00 73.56 99 ASN A CA 1
ATOM 813 C C . ASN A 1 99 ? 27.983 -19.355 -9.133 1.00 73.56 99 ASN A C 1
ATOM 815 O O . ASN A 1 99 ? 27.943 -20.580 -9.013 1.00 73.56 99 ASN A O 1
ATOM 819 N N . SER A 1 100 ? 28.707 -18.765 -10.094 1.00 70.75 100 SER A N 1
ATOM 820 C CA . SER A 1 100 ? 29.614 -19.530 -10.952 1.00 70.75 100 SER A CA 1
ATOM 821 C C . SER A 1 100 ? 30.809 -19.999 -10.125 1.00 70.75 100 SER A C 1
ATOM 823 O O . SER A 1 100 ? 31.647 -19.204 -9.688 1.00 70.75 100 SER A O 1
ATOM 825 N N . ASN A 1 101 ? 30.874 -21.305 -9.874 1.00 59.59 101 ASN A N 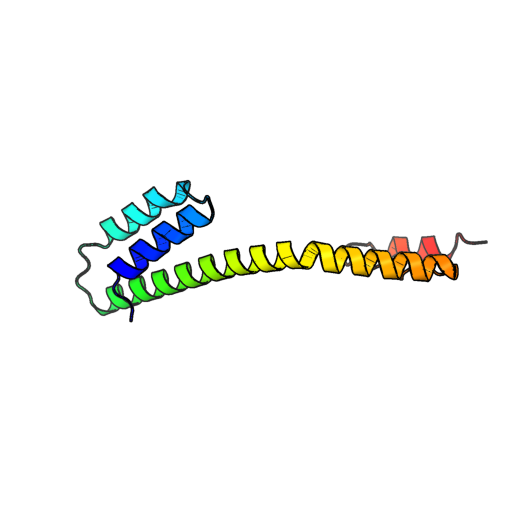1
ATOM 826 C CA . ASN A 1 101 ? 31.982 -21.917 -9.155 1.00 59.59 101 ASN A CA 1
ATOM 827 C C . ASN A 1 101 ? 33.300 -21.576 -9.867 1.00 59.59 101 ASN A C 1
ATOM 829 O O . ASN A 1 101 ? 33.429 -21.728 -11.083 1.00 59.59 101 ASN A O 1
ATOM 833 N N . ALA A 1 102 ? 34.295 -21.110 -9.108 1.00 57.88 102 ALA A N 1
ATOM 834 C CA . ALA A 1 102 ? 35.573 -20.624 -9.637 1.00 57.88 102 ALA A CA 1
ATOM 835 C C . ALA A 1 102 ? 36.346 -21.663 -10.481 1.00 57.88 102 ALA A C 1
ATOM 837 O O . ALA A 1 102 ? 37.252 -21.296 -11.225 1.00 57.88 102 ALA A O 1
ATOM 838 N N . THR A 1 103 ? 35.973 -22.942 -10.400 1.00 55.56 103 THR A N 1
ATOM 839 C CA . THR A 1 103 ? 36.548 -24.058 -11.158 1.00 55.56 103 THR A CA 1
ATOM 840 C C . THR A 1 103 ? 36.194 -24.055 -12.650 1.00 55.56 103 THR A C 1
ATOM 842 O O . THR A 1 103 ? 37.024 -24.483 -13.447 1.00 55.56 103 THR A O 1
ATOM 845 N N . ASP A 1 104 ? 35.040 -23.513 -13.059 1.00 55.53 104 ASP A N 1
ATOM 846 C CA . ASP A 1 104 ? 34.658 -23.447 -14.488 1.00 55.53 104 ASP A CA 1
ATOM 847 C C . ASP A 1 104 ? 35.450 -22.384 -15.261 1.00 55.53 104 ASP A C 1
ATOM 849 O O . ASP A 1 104 ? 35.725 -22.523 -16.453 1.00 55.53 104 ASP A O 1
ATOM 853 N N . ARG A 1 105 ? 35.885 -21.323 -14.572 1.00 55.28 105 ARG A N 1
ATOM 854 C CA . ARG A 1 105 ? 36.587 -20.185 -15.189 1.00 55.28 105 ARG A CA 1
ATOM 855 C C . ARG A 1 105 ? 37.974 -20.551 -15.716 1.00 55.28 105 ARG A C 1
ATOM 857 O O . ARG A 1 105 ? 38.481 -19.878 -16.608 1.00 55.28 105 ARG A O 1
ATOM 864 N N . VAL A 1 106 ? 38.582 -21.594 -15.153 1.00 57.56 106 VAL A N 1
ATOM 865 C CA . VAL A 1 106 ? 39.921 -22.058 -15.531 1.00 57.56 106 VAL A CA 1
ATOM 866 C C . VAL A 1 106 ? 39.837 -22.976 -16.753 1.00 57.56 106 VAL A C 1
ATOM 868 O O . VAL A 1 106 ? 40.633 -22.827 -17.671 1.00 57.56 106 VAL A O 1
ATOM 871 N N . MET A 1 107 ? 38.839 -23.864 -16.829 1.00 55.59 107 MET A N 1
ATOM 872 C CA . MET A 1 107 ? 38.715 -24.840 -17.924 1.00 55.59 107 MET A CA 1
ATOM 873 C C . MET A 1 107 ? 38.345 -24.203 -19.272 1.00 55.59 107 MET A C 1
ATOM 875 O O . MET A 1 107 ? 38.880 -24.613 -20.303 1.00 55.59 107 MET A O 1
ATOM 879 N N . ASP A 1 108 ? 37.519 -23.153 -19.271 1.00 56.59 108 ASP A N 1
ATOM 880 C CA . ASP A 1 108 ? 37.144 -22.401 -20.481 1.00 56.59 108 ASP A CA 1
ATOM 881 C C . ASP A 1 108 ? 38.331 -21.653 -21.127 1.00 56.59 108 ASP A C 1
ATOM 883 O O . ASP A 1 108 ? 38.315 -21.373 -22.327 1.00 56.59 108 ASP A O 1
ATOM 887 N N . ALA A 1 109 ? 39.372 -21.326 -20.350 1.00 56.78 109 ALA A N 1
ATOM 888 C CA . ALA A 1 109 ? 40.543 -20.593 -20.835 1.00 56.78 109 ALA A CA 1
ATOM 889 C C . ALA A 1 109 ? 41.558 -21.482 -21.579 1.00 56.78 109 ALA A C 1
ATOM 891 O O . ALA A 1 109 ? 42.344 -20.967 -22.370 1.00 56.78 109 ALA A O 1
ATOM 892 N N . PHE A 1 110 ? 41.531 -22.803 -21.362 1.00 57.00 110 PHE A N 1
ATOM 893 C CA . PHE A 1 110 ? 42.525 -23.740 -21.906 1.00 57.00 110 PHE A CA 1
ATOM 894 C C . PHE A 1 110 ? 42.041 -24.576 -23.107 1.00 57.00 110 PHE A C 1
ATOM 896 O O . PHE A 1 110 ? 42.845 -25.294 -23.690 1.00 57.00 110 PHE A O 1
ATOM 903 N N . HIS A 1 111 ? 40.773 -24.466 -23.524 1.00 52.66 111 HIS A N 1
ATOM 904 C CA . HIS A 1 111 ? 40.201 -25.263 -24.630 1.00 52.66 111 HIS A CA 1
ATOM 905 C C . HIS A 1 111 ? 40.049 -24.505 -25.965 1.00 52.66 111 HIS A C 1
ATOM 907 O O . HIS A 1 111 ? 39.384 -24.989 -26.878 1.00 52.66 111 HIS A O 1
ATOM 913 N N . LYS A 1 112 ? 40.670 -23.328 -26.118 1.00 52.31 112 LYS A N 1
ATOM 914 C CA . LYS A 1 112 ? 40.838 -22.677 -27.430 1.00 52.31 112 LYS A CA 1
ATOM 915 C C . LYS A 1 112 ? 42.283 -22.833 -27.913 1.00 52.31 112 LYS A C 1
ATOM 917 O O . LYS A 1 112 ? 43.080 -21.911 -27.760 1.00 52.31 112 LYS A O 1
ATOM 922 N N . SER A 1 113 ? 42.596 -23.990 -28.496 1.00 41.34 113 SER A N 1
ATOM 923 C CA . SER A 1 113 ? 43.696 -24.157 -29.458 1.00 41.34 113 SER A CA 1
ATOM 924 C C . SER A 1 113 ? 43.132 -24.674 -30.769 1.00 41.34 113 SER A C 1
ATOM 926 O O . SER A 1 113 ? 42.421 -25.703 -30.687 1.00 41.34 113 SER A O 1
#

Secondary structure (DSSP, 8-state):
---HHHHHHHHHHHHHHTT-GGGHHHHHHHHHHTTT---HHHHHHHHHHHHHHHHHHHHHHHHHHHHHHHHHHHHHHHHHHHHHHHHTTPPPPPP--TTS-TTHHHHHHHS--

Radius of gyration: 25.49 Å; Cα contacts (8 Å, |Δi|>4): 33; chains: 1; bounding box: 57×39×60 Å